Protein AF-A0A0G1DFK9-F1 (afdb_monomer_lite)

Structure (mmCIF, N/CA/C/O backbone):
data_AF-A0A0G1DFK9-F1
#
_entry.id   AF-A0A0G1DFK9-F1
#
loop_
_atom_site.group_PDB
_atom_site.id
_atom_site.type_symbol
_atom_site.label_atom_id
_atom_site.label_alt_id
_atom_site.label_comp_id
_atom_site.label_asym_id
_atom_site.label_entity_id
_atom_site.label_seq_id
_atom_site.pdbx_PDB_ins_code
_atom_site.Cartn_x
_atom_site.Cartn_y
_atom_site.Cartn_z
_atom_site.occupancy
_atom_site.B_iso_or_equiv
_atom_site.auth_seq_id
_atom_site.auth_comp_id
_atom_site.auth_asym_id
_atom_site.auth_atom_id
_atom_site.pdbx_PDB_model_num
ATOM 1 N N . MET A 1 1 ? -14.222 1.642 7.141 1.00 93.31 1 MET A N 1
ATOM 2 C CA . MET A 1 1 ? -14.762 1.065 5.888 1.00 93.31 1 MET A CA 1
ATOM 3 C C . MET A 1 1 ? -13.732 0.115 5.302 1.00 93.31 1 MET A C 1
ATOM 5 O O . MET A 1 1 ? -12.545 0.344 5.519 1.00 93.31 1 MET A O 1
ATOM 9 N N . ARG A 1 2 ? -14.180 -0.930 4.603 1.00 96.75 2 ARG A N 1
ATOM 10 C CA . ARG A 1 2 ? -13.317 -1.832 3.832 1.00 96.75 2 ARG A CA 1
ATOM 11 C C . ARG A 1 2 ? -13.246 -1.342 2.394 1.00 96.75 2 ARG A C 1
ATOM 13 O O . ARG A 1 2 ? -14.293 -1.148 1.785 1.00 96.75 2 ARG A O 1
ATOM 20 N N . ILE A 1 3 ? -12.043 -1.108 1.882 1.00 96.88 3 ILE A N 1
ATOM 21 C CA . ILE A 1 3 ? -11.827 -0.531 0.550 1.00 96.88 3 ILE A CA 1
ATOM 22 C C . ILE A 1 3 ? -10.893 -1.447 -0.236 1.00 96.88 3 ILE A C 1
ATOM 24 O O . ILE A 1 3 ? -9.783 -1.730 0.212 1.00 96.88 3 ILE A O 1
ATOM 28 N N . GLY A 1 4 ? -11.349 -1.900 -1.404 1.00 95.88 4 GLY A N 1
ATOM 29 C CA . GLY A 1 4 ? -10.539 -2.646 -2.365 1.00 95.88 4 GLY A CA 1
ATOM 30 C C . GLY A 1 4 ? -10.019 -1.735 -3.475 1.00 95.88 4 GLY A C 1
ATOM 31 O O . GLY A 1 4 ? -10.794 -0.983 -4.063 1.00 95.88 4 GLY A O 1
ATOM 32 N N . ILE A 1 5 ? -8.723 -1.811 -3.770 1.00 93.31 5 ILE A N 1
ATOM 33 C CA . ILE A 1 5 ? -8.062 -1.097 -4.866 1.00 93.31 5 ILE A CA 1
ATOM 34 C C . ILE A 1 5 ? -7.514 -2.139 -5.839 1.00 93.31 5 ILE A C 1
ATOM 36 O O . ILE A 1 5 ? -6.690 -2.967 -5.456 1.00 93.31 5 ILE A O 1
ATOM 40 N N . ILE A 1 6 ? -7.957 -2.089 -7.095 1.00 93.75 6 ILE A N 1
ATOM 41 C CA . ILE A 1 6 ? -7.453 -2.944 -8.174 1.00 93.75 6 ILE A CA 1
ATOM 42 C C . ILE A 1 6 ? -6.585 -2.074 -9.076 1.00 93.75 6 ILE A C 1
ATOM 44 O O . ILE A 1 6 ? -7.061 -1.087 -9.635 1.00 93.75 6 ILE A O 1
ATOM 48 N N . THR A 1 7 ? -5.308 -2.415 -9.200 1.00 90.00 7 THR A N 1
ATOM 49 C CA . THR A 1 7 ? -4.358 -1.671 -10.033 1.00 90.00 7 THR A CA 1
ATOM 50 C C . THR A 1 7 ? -3.320 -2.619 -10.617 1.00 90.00 7 THR A C 1
ATOM 52 O O . THR A 1 7 ? -2.999 -3.626 -10.008 1.00 90.00 7 THR A O 1
ATOM 55 N N . HIS A 1 8 ? -2.772 -2.302 -11.788 1.00 88.88 8 HIS A N 1
ATOM 56 C CA . HIS A 1 8 ? -1.623 -3.019 -12.359 1.00 88.88 8 HIS A CA 1
ATOM 57 C C . HIS A 1 8 ? -0.280 -2.382 -11.966 1.00 88.88 8 HIS A C 1
ATOM 59 O O . HIS A 1 8 ? 0.772 -2.781 -12.454 1.00 88.88 8 HIS A O 1
ATOM 65 N N . ASN A 1 9 ? -0.324 -1.321 -11.160 1.00 84.69 9 ASN A N 1
ATOM 66 C CA . ASN A 1 9 ? 0.825 -0.490 -10.848 1.00 84.69 9 ASN A CA 1
ATOM 67 C C . ASN A 1 9 ? 0.742 -0.057 -9.380 1.00 84.69 9 ASN A C 1
ATOM 69 O O . ASN A 1 9 ? 0.304 1.054 -9.076 1.00 84.69 9 ASN A O 1
ATOM 73 N N . TYR A 1 10 ? 1.084 -0.971 -8.466 1.00 89.31 10 TYR A N 1
ATOM 74 C CA . TYR A 1 10 ? 1.250 -0.675 -7.043 1.00 89.31 10 TYR A CA 1
ATOM 75 C C . TYR A 1 10 ? 2.708 -0.906 -6.625 1.00 89.31 10 TYR A C 1
ATOM 77 O O . TYR A 1 10 ? 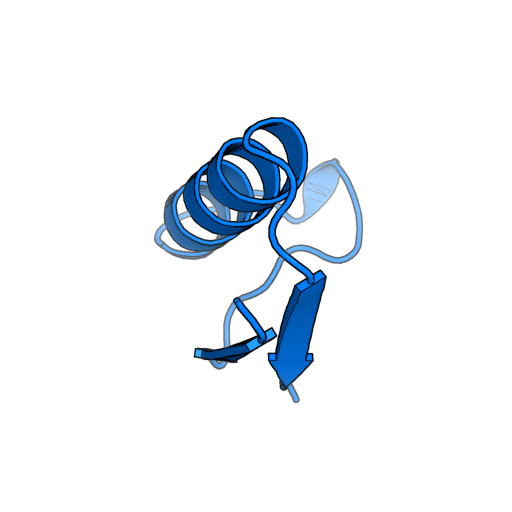3.224 -2.009 -6.806 1.00 89.31 10 TYR A O 1
ATOM 85 N N . PRO A 1 11 ? 3.396 0.101 -6.064 1.00 88.19 11 PRO A N 1
ATOM 86 C CA . PRO A 1 11 ? 4.799 -0.040 -5.707 1.00 88.19 11 PRO A CA 1
ATOM 87 C C . PRO A 1 11 ? 4.960 -0.961 -4.492 1.00 88.19 11 PRO A C 1
ATOM 89 O O . PRO A 1 11 ? 4.462 -0.661 -3.406 1.00 88.19 11 PRO A O 1
ATOM 92 N N . ASN A 1 12 ? 5.700 -2.059 -4.664 1.00 80.62 12 ASN A N 1
ATOM 93 C CA . ASN A 1 12 ? 6.023 -2.992 -3.579 1.00 80.62 12 ASN A CA 1
ATOM 94 C C . ASN A 1 12 ? 7.238 -2.529 -2.764 1.00 8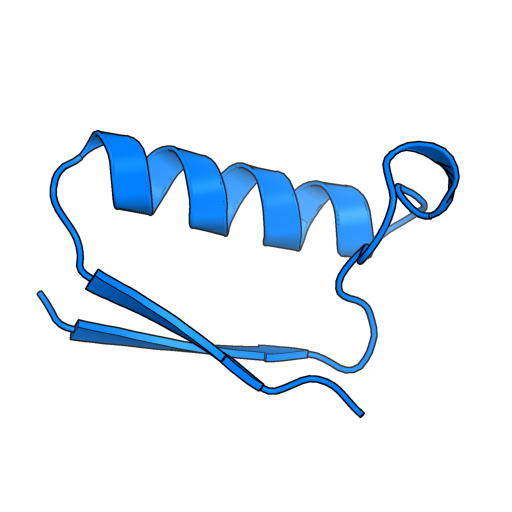0.62 12 ASN A C 1
ATOM 96 O O . ASN A 1 12 ? 7.323 -2.783 -1.562 1.00 80.62 12 ASN A O 1
ATOM 100 N N . LYS A 1 13 ? 8.184 -1.832 -3.400 1.00 83.44 13 LYS A N 1
ATOM 101 C CA . LYS A 1 13 ? 9.370 -1.257 -2.759 1.00 83.44 13 LYS A CA 1
ATOM 102 C C . LYS A 1 13 ? 9.420 0.251 -2.970 1.00 83.44 13 LYS A C 1
ATOM 104 O O . LYS A 1 13 ? 8.836 0.807 -3.895 1.00 83.44 13 LYS A O 1
ATOM 109 N N . LYS A 1 14 ? 10.197 0.935 -2.125 1.00 73.12 14 LYS A N 1
ATOM 110 C CA . LYS A 1 14 ? 10.374 2.397 -2.190 1.00 73.12 14 LYS A CA 1
ATOM 111 C C . LYS A 1 14 ? 10.899 2.880 -3.554 1.00 73.12 14 LYS A C 1
ATOM 113 O O . LYS A 1 14 ? 10.554 3.984 -3.958 1.00 73.12 14 LYS A O 1
ATOM 118 N N . GLY A 1 15 ? 11.696 2.063 -4.248 1.00 74.31 15 GLY A N 1
ATOM 119 C CA . GLY A 1 15 ? 12.219 2.362 -5.589 1.00 74.31 15 GLY A CA 1
ATOM 120 C C . GLY A 1 15 ? 11.214 2.173 -6.733 1.00 74.31 15 GLY A C 1
ATOM 121 O O . GLY A 1 15 ? 11.420 2.718 -7.812 1.00 74.31 15 GLY A O 1
ATOM 122 N N . ASP A 1 16 ? 10.102 1.475 -6.486 1.00 76.56 16 ASP A N 1
ATOM 123 C CA . ASP A 1 16 ? 9.088 1.159 -7.504 1.00 76.56 16 ASP A CA 1
ATOM 124 C C . ASP A 1 16 ? 8.060 2.291 -7.658 1.00 76.56 16 ASP A C 1
ATOM 126 O O . ASP A 1 16 ? 7.146 2.224 -8.477 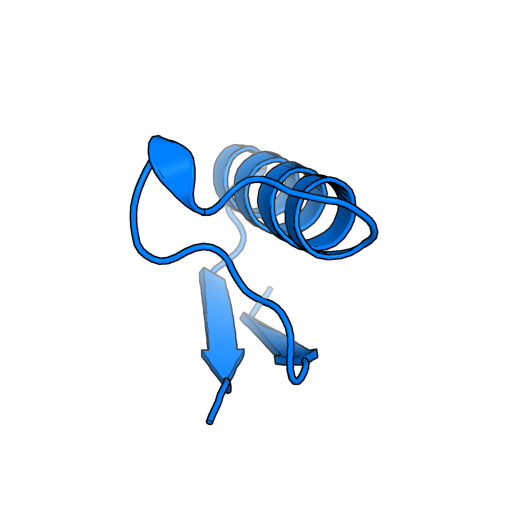1.00 76.56 16 ASP A O 1
ATOM 130 N N . ARG A 1 17 ? 8.180 3.344 -6.839 1.00 79.81 17 ARG A N 1
ATOM 131 C CA . ARG A 1 17 ? 7.272 4.492 -6.813 1.00 79.81 17 ARG A CA 1
ATOM 132 C C . ARG A 1 17 ? 7.477 5.337 -8.072 1.00 79.81 17 ARG A C 1
ATOM 134 O O . ARG A 1 17 ? 8.238 6.298 -8.055 1.00 79.81 17 ARG A O 1
ATOM 141 N N . GLN A 1 18 ? 6.788 4.979 -9.152 1.00 80.50 18 GLN A N 1
ATOM 142 C CA . GLN A 1 18 ? 6.825 5.692 -10.430 1.00 80.50 18 GLN A CA 1
ATOM 143 C C . GLN A 1 18 ? 5.415 5.893 -11.000 1.00 80.50 18 GLN A C 1
ATOM 145 O O . GLN A 1 18 ? 4.520 5.068 -10.801 1.00 80.50 18 GLN A O 1
ATOM 150 N N . ASN A 1 19 ? 5.226 6.987 -11.743 1.00 81.88 19 ASN A N 1
ATOM 151 C CA . ASN A 1 19 ? 4.002 7.290 -12.492 1.00 81.88 19 ASN A CA 1
ATOM 152 C C . ASN A 1 19 ? 2.724 7.175 -11.627 1.00 81.88 19 ASN A C 1
ATOM 154 O O . ASN A 1 19 ? 2.686 7.627 -10.481 1.00 81.88 19 ASN A O 1
ATOM 158 N N . ALA A 1 20 ? 1.674 6.547 -12.168 1.00 80.12 20 ALA A N 1
ATOM 159 C CA . ALA A 1 20 ? 0.395 6.339 -11.493 1.00 80.12 20 ALA A CA 1
ATOM 160 C C . ALA A 1 20 ? 0.503 5.517 -10.193 1.00 80.12 20 ALA A C 1
ATOM 162 O O . ALA A 1 20 ? -0.328 5.686 -9.301 1.00 80.12 20 ALA A O 1
ATOM 163 N N . GLY A 1 21 ? 1.535 4.679 -10.038 1.00 85.31 21 GLY A N 1
ATOM 164 C CA . GLY A 1 21 ? 1.733 3.881 -8.825 1.00 85.31 21 GLY A CA 1
ATOM 165 C C . GLY A 1 21 ? 2.025 4.722 -7.582 1.00 85.31 21 GLY A C 1
ATOM 166 O O . GLY A 1 21 ? 1.650 4.335 -6.476 1.00 85.31 21 GLY A O 1
ATOM 167 N N . ILE A 1 22 ? 2.611 5.915 -7.751 1.00 88.62 22 ILE A N 1
ATOM 168 C CA . ILE A 1 22 ? 2.819 6.866 -6.646 1.00 88.62 22 ILE A CA 1
ATOM 169 C C . ILE A 1 22 ? 1.471 7.334 -6.102 1.00 88.62 22 ILE A C 1
ATOM 171 O O . ILE A 1 22 ? 1.229 7.257 -4.899 1.00 88.62 22 ILE A O 1
ATOM 175 N N . PHE A 1 23 ? 0.587 7.759 -7.005 1.00 90.44 23 PHE A N 1
ATOM 176 C CA . PHE A 1 23 ? -0.730 8.284 -6.668 1.00 90.44 23 PHE A CA 1
ATOM 177 C C . PHE A 1 23 ? -1.598 7.238 -5.962 1.00 90.44 23 PHE A C 1
ATOM 179 O O . PHE A 1 23 ? -2.158 7.513 -4.901 1.00 90.44 23 PHE A O 1
ATOM 186 N N . VAL A 1 24 ? -1.663 6.018 -6.510 1.00 91.88 24 VAL A N 1
ATOM 187 C CA . VAL A 1 24 ? -2.448 4.928 -5.910 1.00 91.88 24 VAL A CA 1
ATOM 188 C C . VAL A 1 24 ? -1.923 4.577 -4.516 1.00 91.88 24 VAL A C 1
ATOM 190 O O . VAL A 1 24 ? -2.712 4.409 -3.585 1.00 91.88 24 VAL A O 1
ATOM 193 N N . TYR A 1 25 ? -0.600 4.521 -4.346 1.00 93.12 25 TYR A N 1
ATOM 194 C CA . TYR A 1 25 ? 0.016 4.280 -3.044 1.00 93.12 25 TYR A CA 1
ATOM 195 C C . TYR A 1 25 ? -0.302 5.390 -2.036 1.00 93.12 25 TYR A C 1
ATOM 197 O O . TYR A 1 25 ? -0.691 5.092 -0.907 1.00 93.12 25 TYR A O 1
ATOM 205 N N . ASP A 1 26 ? -0.149 6.662 -2.416 1.00 93.31 26 ASP A N 1
ATOM 206 C CA . ASP A 1 26 ? -0.369 7.785 -1.498 1.00 93.31 26 ASP A CA 1
ATOM 207 C C . ASP A 1 26 ? -1.827 7.862 -1.041 1.00 93.31 26 ASP A C 1
ATOM 209 O O . ASP A 1 26 ? -2.086 8.057 0.149 1.00 93.31 26 ASP A O 1
ATOM 213 N N . ILE A 1 27 ? -2.780 7.605 -1.943 1.00 94.31 27 ILE A N 1
ATOM 214 C CA . ILE A 1 27 ? -4.200 7.500 -1.590 1.00 94.31 27 ILE A CA 1
ATOM 215 C C . ILE A 1 27 ? -4.447 6.334 -0.637 1.00 94.31 27 ILE A C 1
ATOM 217 O O . ILE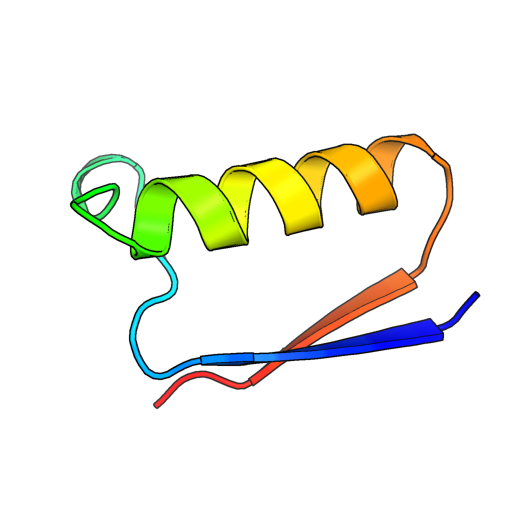 A 1 27 ? -5.056 6.531 0.415 1.00 94.31 27 ILE A O 1
ATOM 221 N N . ALA A 1 28 ? -3.965 5.130 -0.964 1.00 94.62 28 ALA A N 1
ATOM 222 C CA . ALA A 1 28 ? -4.139 3.956 -0.110 1.00 94.62 28 ALA A CA 1
ATOM 223 C C . ALA A 1 28 ? -3.599 4.221 1.304 1.00 94.62 28 ALA A C 1
ATOM 225 O O . ALA A 1 28 ? -4.245 3.914 2.311 1.00 94.62 28 ALA A O 1
ATOM 226 N N . HIS A 1 29 ? -2.434 4.862 1.390 1.00 94.19 29 HIS A N 1
ATOM 227 C CA . HIS A 1 29 ? -1.794 5.165 2.657 1.00 94.19 29 HIS A CA 1
ATOM 228 C C . HIS A 1 29 ? -2.506 6.282 3.436 1.00 94.19 29 HIS A C 1
ATOM 230 O O . HIS A 1 29 ? -2.577 6.210 4.668 1.00 94.19 29 HIS A O 1
ATOM 236 N N . ALA A 1 30 ? -3.041 7.297 2.753 1.00 96.44 30 ALA A N 1
ATOM 237 C CA . ALA A 1 30 ? -3.853 8.346 3.363 1.00 96.44 30 ALA A CA 1
ATOM 238 C C . ALA A 1 30 ? -5.165 7.777 3.923 1.00 96.44 30 ALA A C 1
ATOM 240 O O . ALA A 1 30 ? -5.482 8.009 5.087 1.00 96.44 30 ALA A O 1
ATOM 241 N N . LEU A 1 31 ? -5.874 6.946 3.153 1.00 96.25 31 LEU A N 1
ATOM 242 C CA . LEU A 1 31 ? -7.109 6.291 3.597 1.00 96.25 31 LEU A CA 1
ATOM 243 C C . LEU A 1 31 ? -6.868 5.363 4.796 1.00 96.25 31 LEU A C 1
ATOM 245 O O . LEU A 1 31 ? -7.664 5.341 5.734 1.00 96.25 31 LEU A O 1
ATOM 249 N N . LYS A 1 32 ? -5.737 4.649 4.820 1.00 95.94 32 LYS A N 1
ATOM 250 C CA . LYS A 1 32 ? -5.339 3.840 5.978 1.00 95.94 32 LYS A CA 1
ATOM 251 C C . LYS A 1 32 ? -5.123 4.691 7.235 1.00 95.94 32 LYS A C 1
ATOM 253 O O . LYS A 1 32 ? -5.562 4.300 8.313 1.00 95.94 32 LYS A O 1
ATOM 258 N N . LYS A 1 33 ? -4.490 5.867 7.113 1.00 97.38 33 LYS A N 1
ATOM 259 C CA . LYS A 1 33 ? -4.300 6.811 8.236 1.00 97.38 33 LYS A CA 1
ATOM 260 C C . LYS A 1 33 ? -5.623 7.345 8.794 1.00 97.38 33 LYS A C 1
ATOM 262 O O . LYS A 1 33 ? -5.686 7.654 9.976 1.00 97.38 33 LYS A O 1
ATOM 267 N N . LEU A 1 34 ? -6.671 7.403 7.972 1.00 97.19 34 LEU A N 1
ATOM 268 C CA . LEU A 1 34 ? -8.030 7.766 8.389 1.00 97.19 34 LEU A CA 1
ATOM 269 C C . LEU A 1 34 ? -8.794 6.609 9.067 1.00 97.19 34 LEU A C 1
ATOM 271 O O . LEU A 1 34 ? -9.974 6.748 9.379 1.00 97.19 34 LEU A O 1
ATOM 275 N N . GLY A 1 35 ? -8.147 5.460 9.300 1.00 97.44 35 GLY A N 1
ATOM 276 C CA . GLY A 1 35 ? -8.747 4.314 9.989 1.00 97.44 35 GLY A CA 1
ATOM 277 C C . GLY A 1 35 ? -9.556 3.389 9.078 1.00 97.44 35 GLY A C 1
ATOM 278 O O . GLY A 1 35 ? -10.442 2.672 9.543 1.00 97.44 35 GLY A O 1
ATOM 279 N N . HIS A 1 36 ? -9.305 3.407 7.768 1.00 97.19 36 HIS A N 1
ATOM 280 C CA . HIS A 1 36 ? -9.913 2.456 6.839 1.00 97.19 36 HIS A CA 1
ATOM 281 C C . HIS A 1 36 ? -9.044 1.208 6.647 1.00 97.19 36 HIS A C 1
ATOM 283 O O . HIS A 1 36 ? -7.815 1.265 6.688 1.00 97.19 36 HIS A O 1
ATOM 289 N N . GLU A 1 37 ? -9.699 0.073 6.406 1.00 97.25 37 GLU A N 1
ATOM 290 C CA . GLU A 1 37 ? -9.043 -1.190 6.076 1.00 97.25 37 GLU A CA 1
ATOM 291 C C . GLU A 1 37 ? -8.902 -1.266 4.550 1.00 97.25 37 GLU A C 1
ATOM 293 O O . GLU A 1 37 ? -9.905 -1.244 3.831 1.00 97.25 37 GLU A O 1
ATOM 298 N N . ILE A 1 38 ? -7.659 -1.284 4.061 1.00 96.75 38 ILE A N 1
ATOM 299 C CA . ILE A 1 38 ? -7.336 -1.191 2.632 1.00 96.75 38 ILE A CA 1
ATOM 300 C C . ILE A 1 38 ? -6.788 -2.524 2.137 1.00 96.75 38 ILE A C 1
ATOM 302 O O . ILE A 1 38 ? -5.819 -3.042 2.693 1.00 96.75 38 ILE A O 1
ATOM 306 N N . PHE A 1 39 ? -7.370 -3.026 1.054 1.00 95.44 39 PHE A N 1
ATOM 307 C CA . PHE A 1 39 ? -6.921 -4.206 0.329 1.00 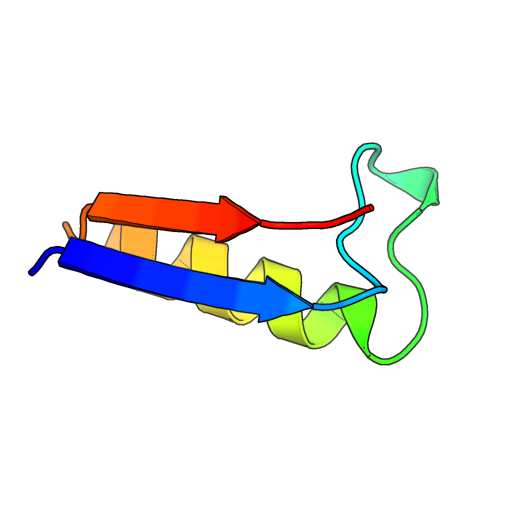95.44 39 PHE A CA 1
ATOM 308 C C . PHE A 1 39 ? -6.487 -3.776 -1.065 1.00 95.44 39 PHE A C 1
ATOM 310 O O . PHE A 1 39 ? -7.246 -3.115 -1.771 1.00 95.44 39 PHE A O 1
ATOM 317 N N . VAL A 1 40 ? -5.275 -4.142 -1.465 1.00 93.44 40 VAL A N 1
ATOM 318 C CA . VAL A 1 40 ? -4.759 -3.832 -2.798 1.00 93.44 40 VAL A CA 1
ATOM 319 C C . VAL A 1 40 ? -4.542 -5.139 -3.539 1.00 93.44 40 VAL A C 1
ATOM 321 O O . VAL A 1 40 ? -3.798 -5.995 -3.067 1.00 93.44 40 VAL A O 1
ATOM 324 N N . LEU A 1 41 ? -5.198 -5.283 -4.688 1.00 93.56 41 LEU A N 1
ATOM 325 C CA . LEU A 1 41 ? -4.970 -6.373 -5.623 1.00 93.56 41 LEU A CA 1
ATOM 326 C C . 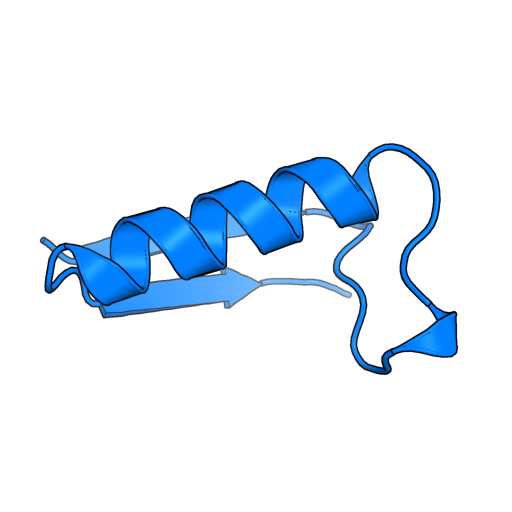LEU A 1 41 ? -4.170 -5.826 -6.806 1.00 93.56 41 LEU A C 1
ATOM 328 O O . LEU A 1 41 ? -4.638 -4.944 -7.529 1.00 93.56 41 LEU A O 1
ATOM 332 N N . CYS A 1 42 ? -2.962 -6.353 -6.968 1.00 88.69 42 CYS A N 1
ATOM 333 C CA . CYS A 1 42 ? -2.036 -6.020 -8.040 1.00 88.69 42 CYS A CA 1
ATOM 334 C C . CYS A 1 42 ? -1.435 -7.328 -8.584 1.00 88.69 42 CYS A C 1
ATOM 336 O O . CYS A 1 42 ? -1.184 -8.218 -7.765 1.00 88.69 42 CYS A O 1
ATOM 338 N N . PRO A 1 43 ? -1.260 -7.480 -9.913 1.00 82.94 43 PRO A N 1
ATOM 339 C CA . PRO A 1 43 ? -0.470 -8.567 -10.483 1.00 82.94 43 PRO A CA 1
ATOM 340 C C . PRO A 1 43 ? 0.998 -8.503 -10.044 1.00 82.94 43 PRO A C 1
ATOM 342 O O . PRO A 1 43 ? 1.470 -7.392 -9.697 1.00 82.94 43 PRO A O 1
#

Radius of gyration: 10.06 Å; chains: 1; bounding box: 27×17×22 Å

Sequence (43 aa):
MRIGIITHNYPNKKGDRQNAGIFVYDIAHALKKLGHEIFVLCP

Organism: NCBI:txid1618425

Foldseek 3Di:
DEEEAEDQQADPDPVSCDDVNVVVNVVQVVVVVVVYHYHYDYD

pLDDT: mean 90.07, std 6.88, range [73.12, 97.44]

Secondary structure (DSSP, 8-state):
-EEEEE-S---SSGGG--THHHHHHHHHHHHHHTT-EEEEE--